Protein AF-A0A183JUR0-F1 (afdb_monomer_lite)

pLDDT: mean 73.5, std 17.0, range [31.34, 96.81]

InterPro domains:
  IPR051944 BEACH domain-containing protein [PTHR46108] (17-84)

Foldseek 3Di:
DVVVVVVVVVVVVVVVVVVVVVVVVVVVVVVCQQCPQVHVNHDPDHDPPWFWDWDPPDDPPDPDTDIDTDPCLCVLAPDDDPVVLVVLVPDPDPVSVVSVCRVVVSVVVVVVVVVVPD

Sequence (118 aa):
YISYHIKLTLFCFQNLSFNQRHLEIEWEKIENELTRERGLWGRVTPDPLAKWELDPTEGPLRMRKRMILNKSFNLRYPYLPSYLTRLLLRSPNSDVSNVYFMINTCCLTVSMNLSAVS

Radius of gyration: 25.28 Å; chains: 1; bounding box: 68×36×70 Å

Secondary structure (DSSP, 8-state):
-HHHHHHHHHHHHHHHHHHHHHHHHHHHHHHHHHHSTTSTTS-SS--TT--EEE-TTS-TT-SSPPEEE-TTHHHHS----HHHHHHHTT---HHHHHHHHHHHHHHHHHHHHHTT--

Structure (mmCIF, N/CA/C/O backbone):
data_AF-A0A183JUR0-F1
#
_entry.id   AF-A0A183JUR0-F1
#
loop_
_atom_site.group_PDB
_atom_site.id
_atom_site.type_symbol
_atom_site.label_atom_id
_atom_site.label_alt_id
_atom_site.label_comp_id
_atom_site.label_asym_id
_atom_site.label_entity_id
_atom_site.label_seq_id
_atom_site.pdbx_PDB_ins_code
_atom_site.Cartn_x
_atom_site.Cartn_y
_atom_site.Cartn_z
_atom_site.occupancy
_atom_site.B_iso_or_equiv
_atom_site.auth_seq_id
_atom_site.auth_comp_id
_atom_site.auth_asym_id
_atom_site.auth_atom_id
_atom_site.pdbx_PDB_model_num
ATOM 1 N N . TYR A 1 1 ? -31.931 7.436 42.011 1.00 70.12 1 TYR A N 1
ATOM 2 C CA . TYR A 1 1 ? -32.033 6.144 41.300 1.00 70.12 1 TYR A CA 1
ATOM 3 C C . TYR A 1 1 ? -32.112 6.329 39.779 1.00 70.12 1 TYR A C 1
ATOM 5 O O . TYR A 1 1 ? -31.180 5.939 39.093 1.00 70.12 1 TYR A O 1
ATOM 13 N N . ILE A 1 2 ? -33.120 7.038 39.247 1.00 80.06 2 ILE A N 1
ATOM 14 C CA . ILE A 1 2 ? -33.297 7.287 37.793 1.00 80.06 2 ILE A CA 1
ATOM 15 C C . ILE A 1 2 ? -32.081 7.978 37.139 1.00 80.06 2 ILE A C 1
ATOM 17 O O . ILE A 1 2 ? -31.600 7.534 36.103 1.00 80.06 2 ILE A O 1
ATOM 21 N N . SER A 1 3 ? -31.512 9.007 37.780 1.00 83.19 3 SER A N 1
ATOM 22 C CA . SER A 1 3 ? -30.311 9.707 37.280 1.00 83.19 3 SER A CA 1
ATOM 23 C C . SER A 1 3 ? -29.079 8.791 37.147 1.00 83.19 3 SER A C 1
ATOM 25 O O . SER A 1 3 ? -28.301 8.929 36.205 1.00 83.19 3 SER A O 1
ATOM 27 N N . TYR A 1 4 ? -28.923 7.811 38.045 1.00 81.94 4 TYR A N 1
ATOM 28 C CA . TYR A 1 4 ? -27.824 6.841 37.982 1.00 81.94 4 TYR A CA 1
ATOM 29 C C . TYR A 1 4 ? -28.014 5.853 36.838 1.00 81.94 4 TYR A C 1
ATOM 31 O O . TYR A 1 4 ? -27.056 5.579 36.125 1.00 81.94 4 TYR A O 1
ATOM 39 N N . HIS A 1 5 ? -29.245 5.383 36.621 1.00 81.81 5 HIS A N 1
ATOM 40 C CA . HIS A 1 5 ? -29.564 4.527 35.480 1.00 81.81 5 HIS A CA 1
ATOM 41 C C . HIS A 1 5 ? -29.292 5.228 34.152 1.00 81.81 5 HIS A C 1
ATOM 43 O O . HIS A 1 5 ? -28.621 4.644 33.311 1.00 81.81 5 HIS A O 1
ATOM 49 N N . ILE A 1 6 ? -29.711 6.491 34.000 1.00 86.19 6 ILE A N 1
ATOM 50 C CA . ILE A 1 6 ? -29.460 7.277 32.781 1.00 86.19 6 ILE A CA 1
ATOM 51 C C . ILE A 1 6 ? -27.951 7.423 32.522 1.00 86.19 6 ILE A C 1
ATOM 53 O O . ILE A 1 6 ? -27.491 7.196 31.400 1.00 86.19 6 ILE A O 1
ATOM 57 N N . LYS A 1 7 ? -27.158 7.743 33.556 1.00 86.81 7 LYS A N 1
ATOM 58 C CA . LYS A 1 7 ? -25.691 7.841 33.448 1.00 86.81 7 LYS A CA 1
ATOM 59 C C . LYS A 1 7 ? -25.033 6.505 33.100 1.00 86.81 7 LYS A C 1
ATOM 61 O O . LYS A 1 7 ? -24.149 6.485 32.251 1.00 86.81 7 LYS A O 1
ATOM 66 N N . LEU A 1 8 ? -25.473 5.406 33.714 1.00 85.00 8 LE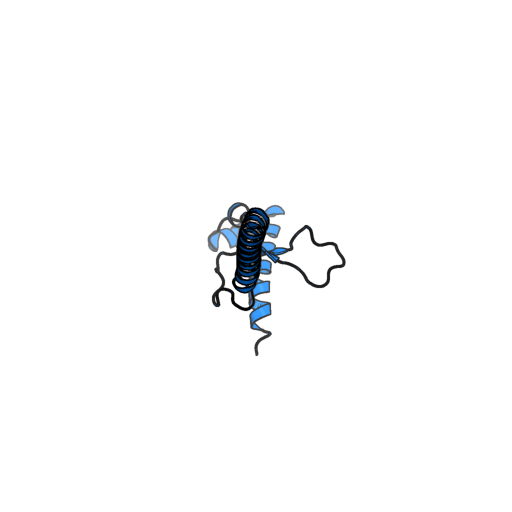U A N 1
ATOM 67 C CA . LEU A 1 8 ? -24.988 4.055 33.414 1.00 85.00 8 LEU A CA 1
ATOM 68 C C . LEU A 1 8 ? -25.286 3.662 31.968 1.00 85.00 8 LEU A C 1
ATOM 70 O O . LEU A 1 8 ? -24.383 3.217 31.269 1.00 85.00 8 LEU A O 1
ATOM 74 N N . THR A 1 9 ? -26.509 3.895 31.484 1.00 84.12 9 THR A N 1
ATOM 75 C CA . THR A 1 9 ? -26.850 3.624 30.083 1.00 84.12 9 THR A CA 1
ATOM 76 C C . THR A 1 9 ? -26.012 4.459 29.124 1.00 84.12 9 THR A C 1
ATOM 78 O O . THR A 1 9 ? -25.446 3.902 28.191 1.00 84.12 9 THR A O 1
ATOM 81 N N . LEU A 1 10 ? -25.856 5.765 29.367 1.00 81.94 10 LEU A N 1
ATOM 82 C CA . LEU A 1 10 ? -25.022 6.628 28.523 1.00 81.94 10 LEU A CA 1
ATOM 83 C C . LEU A 1 10 ? -23.559 6.174 28.510 1.00 81.94 10 LEU A C 1
ATOM 85 O O . LEU A 1 10 ? -22.951 6.124 27.445 1.00 81.94 10 LEU A O 1
ATOM 89 N N . PHE A 1 11 ? -23.013 5.796 29.667 1.00 87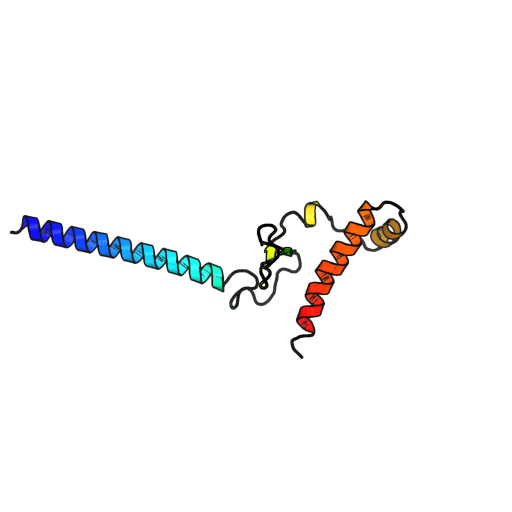.00 11 PHE A N 1
ATOM 90 C CA . PHE A 1 11 ? -21.660 5.258 29.772 1.00 87.00 11 PHE A CA 1
ATOM 91 C C . PHE A 1 11 ? -21.502 3.945 28.997 1.00 87.00 11 PHE A C 1
ATOM 93 O O . PHE A 1 11 ? -20.525 3.788 28.269 1.00 87.00 11 PHE A O 1
ATOM 100 N N . CYS A 1 12 ? -22.466 3.024 29.097 1.00 84.19 12 CYS A N 1
ATOM 101 C CA . CYS A 1 12 ? -22.465 1.778 28.331 1.00 84.19 12 CYS A CA 1
ATOM 102 C C . CYS A 1 12 ? -22.558 2.030 26.820 1.00 84.19 12 CYS A C 1
ATOM 104 O O . CYS A 1 12 ? -21.790 1.439 26.066 1.00 84.19 12 CYS A O 1
ATOM 106 N N . PHE A 1 13 ? -23.435 2.935 26.373 1.00 82.38 13 PHE A N 1
ATOM 107 C CA . PHE A 1 13 ? -23.544 3.310 24.959 1.00 82.38 13 PHE A CA 1
ATOM 108 C C . PHE A 1 13 ? -22.254 3.953 24.434 1.00 82.38 13 PHE A C 1
ATOM 110 O O . PHE A 1 13 ? -21.775 3.590 23.359 1.00 82.38 13 PHE A O 1
ATOM 117 N N . GLN A 1 14 ? -21.648 4.864 25.202 1.00 82.62 14 GLN A N 1
ATOM 118 C CA . GLN A 1 14 ? -20.370 5.478 24.839 1.00 82.62 14 GLN A CA 1
ATOM 119 C C . GLN A 1 14 ? -19.247 4.439 24.769 1.00 82.62 14 GLN A C 1
ATOM 121 O O . GLN A 1 14 ? -18.520 4.406 23.777 1.00 82.62 14 GLN A O 1
ATOM 126 N N . ASN A 1 15 ? -19.143 3.545 25.757 1.00 86.62 15 ASN A N 1
ATOM 127 C CA . ASN A 1 15 ? -18.159 2.462 25.737 1.00 86.62 15 ASN A CA 1
ATOM 128 C C . ASN A 1 15 ? -18.351 1.532 24.540 1.00 86.62 15 ASN A C 1
ATOM 130 O O . ASN A 1 15 ? -17.375 1.187 23.880 1.00 86.62 15 ASN A O 1
ATOM 134 N N . LEU A 1 16 ? -19.589 1.150 24.227 1.00 88.25 16 LEU A N 1
ATOM 135 C CA . LEU A 1 16 ? -19.876 0.304 23.073 1.00 88.25 16 LEU A CA 1
ATOM 136 C C . LEU A 1 16 ? -19.422 0.978 21.773 1.00 88.25 16 LEU A C 1
ATOM 138 O O . LEU A 1 16 ? -18.722 0.362 20.976 1.00 88.25 16 LEU A O 1
ATOM 142 N N . SER A 1 17 ? -19.737 2.266 21.602 1.00 87.44 17 SER A N 1
ATOM 143 C CA . SER A 1 17 ? -19.326 3.029 20.418 1.00 87.44 17 SER A CA 1
ATOM 144 C C . SER A 1 17 ? -17.805 3.184 20.296 1.00 87.44 17 SER A C 1
ATOM 146 O O . SER A 1 17 ? -17.265 3.136 19.193 1.00 87.44 17 SER A O 1
ATOM 148 N N . PHE A 1 18 ? -17.098 3.341 21.420 1.00 92.62 18 PHE A N 1
ATOM 149 C CA . PHE A 1 18 ? -15.638 3.400 21.439 1.00 92.62 18 PHE A CA 1
ATOM 150 C C . PHE A 1 18 ? -15.022 2.057 21.040 1.00 92.62 18 PHE A C 1
ATOM 152 O O . PHE A 1 18 ? -14.155 2.020 20.170 1.00 92.62 18 PHE A O 1
ATOM 159 N N . ASN A 1 19 ? -15.506 0.959 21.627 1.00 90.50 19 ASN A N 1
ATOM 160 C CA . ASN A 1 19 ? -15.028 -0.383 21.301 1.00 90.50 19 ASN A CA 1
ATOM 161 C C . ASN A 1 19 ? -15.280 -0.727 19.832 1.00 90.50 19 ASN A C 1
ATOM 163 O O . ASN A 1 19 ? -14.395 -1.266 19.177 1.00 90.50 19 ASN A O 1
ATOM 167 N N . GLN A 1 20 ? -16.445 -0.362 19.293 1.00 92.44 20 GLN A N 1
ATOM 168 C CA . GLN A 1 20 ? -16.761 -0.601 17.889 1.00 92.44 20 GLN A CA 1
ATOM 169 C C . GLN A 1 20 ? -15.787 0.128 16.953 1.00 92.44 20 GLN A C 1
ATOM 171 O O . GLN A 1 20 ? -15.199 -0.502 16.081 1.00 92.44 20 GLN A O 1
ATOM 176 N N . ARG A 1 21 ? -15.530 1.420 17.190 1.00 92.94 21 ARG A N 1
ATOM 177 C CA . ARG A 1 21 ? -14.546 2.186 16.404 1.00 92.94 21 ARG A CA 1
ATOM 178 C C . ARG A 1 21 ? -13.137 1.621 16.524 1.00 92.94 21 ARG A C 1
ATOM 180 O O . ARG A 1 21 ? -12.398 1.591 15.549 1.00 92.94 21 ARG A O 1
ATOM 187 N N . HIS A 1 22 ? -12.747 1.198 17.724 1.00 94.81 22 HIS A N 1
ATOM 188 C CA . HIS A 1 22 ? -11.436 0.596 17.931 1.00 94.81 22 HIS A CA 1
ATOM 189 C C . HIS A 1 22 ? -11.283 -0.694 17.118 1.00 94.81 22 HIS A C 1
ATOM 191 O O . HIS A 1 22 ? -10.279 -0.862 16.433 1.00 94.81 22 HIS A O 1
ATOM 197 N N . LEU A 1 23 ? -12.300 -1.559 17.136 1.00 96.50 23 LEU A N 1
ATOM 198 C CA . LEU A 1 23 ? -12.322 -2.783 16.337 1.00 96.50 23 LEU A CA 1
ATOM 199 C C . LEU A 1 23 ? -12.281 -2.490 14.836 1.00 96.50 23 LEU A C 1
ATOM 201 O O . LEU A 1 23 ? -11.526 -3.145 14.129 1.00 96.50 23 LEU A O 1
ATOM 205 N N . GLU A 1 24 ? -13.040 -1.501 14.359 1.00 96.06 24 GLU A N 1
ATOM 206 C CA . GLU A 1 24 ? -13.021 -1.075 12.953 1.00 96.06 24 GLU A CA 1
ATOM 207 C C . GLU A 1 24 ? -11.614 -0.645 12.515 1.00 96.06 24 GLU A C 1
ATOM 209 O O . GLU A 1 24 ? -11.131 -1.094 11.479 1.00 96.06 24 GLU A O 1
ATOM 214 N N . ILE A 1 25 ? -10.920 0.148 13.336 1.00 96.69 25 ILE A N 1
ATOM 215 C CA . ILE A 1 25 ? -9.550 0.600 13.055 1.00 96.69 25 ILE A CA 1
ATOM 216 C C . ILE A 1 25 ? -8.565 -0.574 13.027 1.00 96.69 25 ILE A C 1
ATOM 218 O O . ILE A 1 25 ? -7.703 -0.642 12.152 1.00 96.69 25 ILE A O 1
ATOM 222 N N . GLU A 1 26 ? -8.647 -1.491 13.991 1.00 96.81 26 GLU A N 1
ATOM 223 C CA . GLU A 1 26 ? -7.771 -2.667 14.010 1.00 96.81 26 GLU A CA 1
ATOM 224 C C . GLU A 1 26 ? -8.049 -3.592 12.819 1.00 96.81 26 GLU A C 1
ATOM 226 O O . GLU A 1 26 ? -7.112 -4.135 12.229 1.00 96.81 26 GLU A O 1
ATOM 231 N N . TRP A 1 27 ? -9.312 -3.706 12.399 1.00 95.56 27 TRP A N 1
ATOM 232 C CA . TRP A 1 27 ? -9.665 -4.439 11.190 1.00 95.56 27 TRP A CA 1
ATOM 233 C C . TRP A 1 27 ? -9.137 -3.810 9.920 1.00 95.56 27 TRP A C 1
ATOM 235 O O . TRP A 1 27 ? -8.498 -4.507 9.136 1.00 95.56 27 TRP A O 1
ATOM 245 N N . GLU A 1 28 ? -9.299 -2.504 9.759 1.00 95.31 28 GLU A N 1
ATOM 246 C CA . GLU A 1 28 ? -8.750 -1.781 8.618 1.00 95.31 28 GLU A CA 1
ATOM 247 C C . GLU A 1 28 ? -7.221 -1.938 8.541 1.00 95.31 28 GLU A C 1
ATOM 249 O O . GLU A 1 28 ? -6.659 -2.136 7.463 1.00 95.31 28 GLU A O 1
ATOM 254 N N . LYS A 1 29 ? -6.516 -1.907 9.679 1.00 93.94 29 LYS A N 1
AT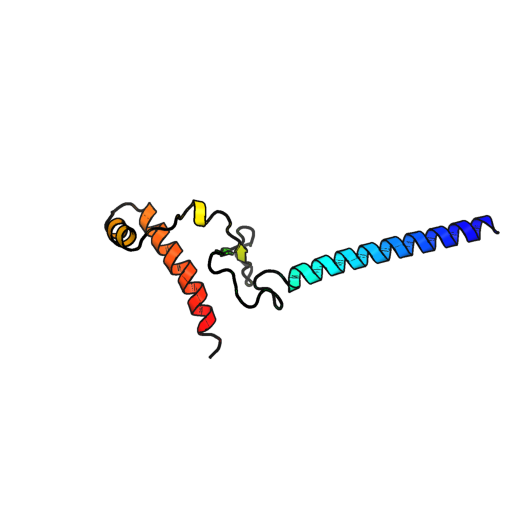OM 255 C CA . LYS A 1 29 ? -5.061 -2.136 9.713 1.00 93.94 29 LYS A CA 1
ATOM 256 C C . LYS A 1 29 ? -4.685 -3.530 9.221 1.00 93.94 29 LYS A C 1
ATOM 258 O O . LYS A 1 29 ? -3.778 -3.653 8.398 1.00 93.94 29 LYS A O 1
ATOM 263 N N . ILE A 1 30 ? -5.359 -4.563 9.723 1.00 91.19 30 ILE A N 1
ATOM 264 C CA . ILE A 1 30 ? -5.074 -5.955 9.360 1.00 91.19 30 ILE A CA 1
ATOM 265 C C . ILE A 1 30 ? -5.428 -6.204 7.891 1.00 91.19 30 ILE A C 1
ATOM 267 O O . ILE A 1 30 ? -4.639 -6.802 7.161 1.00 91.19 30 ILE A O 1
ATOM 271 N N . GLU A 1 31 ? -6.569 -5.696 7.430 1.00 91.44 31 GLU A N 1
ATOM 272 C CA . GLU A 1 31 ? -6.982 -5.772 6.031 1.00 91.44 31 GLU A CA 1
ATOM 273 C C . GLU A 1 31 ? -5.949 -5.113 5.110 1.00 91.44 31 GLU A C 1
ATOM 275 O O . GLU A 1 31 ? -5.508 -5.726 4.133 1.00 91.44 31 GLU A O 1
ATOM 280 N N . ASN A 1 32 ? -5.489 -3.908 5.454 1.00 87.62 32 ASN A N 1
ATOM 281 C CA . ASN A 1 32 ? -4.449 -3.203 4.709 1.00 87.62 32 ASN A CA 1
ATOM 282 C C . ASN A 1 32 ? -3.112 -3.954 4.708 1.00 87.62 32 ASN A C 1
ATOM 284 O O . ASN A 1 32 ? -2.397 -3.934 3.708 1.00 87.62 32 ASN A O 1
ATOM 288 N N . GLU A 1 33 ? -2.745 -4.627 5.801 1.00 85.81 33 GLU A N 1
ATOM 289 C CA . GLU A 1 33 ? -1.515 -5.422 5.862 1.00 85.81 33 GLU A CA 1
ATOM 290 C C . GLU A 1 33 ? -1.600 -6.677 4.980 1.00 85.81 33 GLU A C 1
ATOM 292 O O . GLU A 1 33 ? -0.640 -7.007 4.273 1.00 85.81 33 GLU A O 1
ATOM 297 N N . LEU A 1 34 ? -2.757 -7.345 4.980 1.00 85.31 34 LEU A N 1
ATOM 298 C CA . LEU A 1 34 ? -3.009 -8.561 4.206 1.00 85.31 34 LEU A CA 1
ATOM 299 C C . LEU A 1 34 ? -3.117 -8.289 2.702 1.00 85.31 34 LEU A C 1
ATOM 301 O O . LEU A 1 34 ? -2.579 -9.064 1.904 1.00 85.31 34 LEU A O 1
ATOM 305 N N . THR A 1 35 ? -3.772 -7.189 2.327 1.00 84.06 35 THR A N 1
ATOM 306 C CA . THR A 1 35 ? -3.995 -6.772 0.931 1.00 84.06 35 THR A CA 1
ATOM 307 C C . THR A 1 35 ? -2.880 -5.890 0.373 1.00 84.06 35 THR A C 1
ATOM 309 O O . THR A 1 35 ? -2.888 -5.552 -0.816 1.00 84.06 35 THR A O 1
ATOM 312 N N . ARG A 1 36 ? -1.876 -5.549 1.195 1.00 82.31 36 ARG A N 1
ATOM 313 C CA . ARG A 1 36 ? -0.691 -4.805 0.760 1.00 82.31 36 ARG A CA 1
ATOM 314 C C . ARG A 1 36 ? -0.058 -5.469 -0.459 1.00 82.31 36 ARG A C 1
ATOM 316 O O . ARG A 1 36 ? -0.046 -6.690 -0.593 1.00 82.31 36 ARG A O 1
ATOM 323 N N . GLU A 1 37 ? 0.558 -4.675 -1.329 1.00 75.25 37 GLU A N 1
ATOM 324 C CA . GLU A 1 37 ? 1.350 -5.207 -2.438 1.00 75.25 37 GLU A CA 1
ATOM 325 C C . GLU A 1 37 ? 2.404 -6.214 -1.940 1.00 75.25 37 GLU A C 1
ATOM 327 O O . GLU A 1 37 ? 3.193 -5.920 -1.035 1.00 75.25 37 GLU A O 1
ATOM 332 N N . ARG A 1 38 ? 2.396 -7.415 -2.543 1.00 74.06 38 ARG A N 1
ATOM 333 C CA . ARG A 1 38 ? 3.184 -8.601 -2.142 1.00 74.06 38 ARG A CA 1
ATOM 334 C C . ARG A 1 38 ? 2.837 -9.189 -0.761 1.00 74.06 38 ARG A C 1
ATOM 336 O O . ARG A 1 38 ? 3.599 -10.008 -0.247 1.00 74.06 38 ARG A O 1
ATOM 343 N N . GLY A 1 39 ? 1.730 -8.769 -0.153 1.00 75.12 39 GLY A N 1
ATOM 344 C CA . GLY A 1 39 ? 1.091 -9.445 0.975 1.00 75.12 39 GLY A CA 1
ATOM 345 C C . GLY A 1 39 ? 0.477 -10.780 0.549 1.00 75.12 39 GLY A C 1
ATOM 346 O O . GLY A 1 39 ? 0.355 -11.059 -0.644 1.00 75.12 39 GLY A O 1
ATOM 347 N N . LEU A 1 40 ? 0.092 -11.608 1.525 1.00 76.00 40 LEU A N 1
ATOM 348 C CA . LEU A 1 40 ? -0.486 -12.937 1.272 1.00 76.00 40 LEU A CA 1
ATOM 349 C C . LEU A 1 40 ? -1.716 -12.872 0.360 1.00 76.00 40 LEU A C 1
ATOM 351 O O . LEU A 1 40 ? -1.903 -13.754 -0.474 1.00 76.00 40 LEU A O 1
ATOM 355 N N . TRP A 1 41 ? -2.524 -11.820 0.513 1.00 83.56 41 TRP A N 1
ATOM 356 C CA . TRP A 1 41 ? -3.743 -11.579 -0.260 1.00 83.56 41 TRP A CA 1
ATOM 357 C C . TRP A 1 41 ? -3.653 -10.292 -1.088 1.00 83.56 41 TRP A C 1
ATOM 359 O O . TRP A 1 41 ? -4.669 -9.715 -1.470 1.00 83.56 41 TRP A O 1
ATOM 369 N N . GLY A 1 42 ? -2.431 -9.825 -1.361 1.00 79.00 42 GLY A N 1
ATOM 370 C CA . GLY A 1 42 ? -2.203 -8.693 -2.248 1.00 79.00 42 GLY A CA 1
ATOM 371 C C . GLY A 1 42 ? -2.550 -9.017 -3.703 1.00 79.00 42 GLY A C 1
ATOM 372 O O . GLY A 1 42 ? -2.885 -10.147 -4.061 1.00 79.00 42 GLY A O 1
ATOM 373 N N . ARG A 1 43 ? -2.430 -8.014 -4.580 1.00 76.06 43 ARG A N 1
ATOM 374 C CA . ARG A 1 43 ? -2.608 -8.205 -6.029 1.00 76.06 43 ARG A CA 1
ATOM 375 C C . ARG A 1 43 ? -1.771 -9.385 -6.539 1.00 76.06 43 ARG A C 1
ATOM 377 O O . ARG A 1 43 ? -0.552 -9.389 -6.386 1.00 76.06 43 ARG A O 1
ATOM 384 N N . VAL A 1 44 ? -2.441 -10.328 -7.211 1.00 76.38 44 VAL A N 1
ATOM 385 C CA . VAL A 1 44 ? -1.819 -11.524 -7.811 1.00 76.38 44 VAL A CA 1
ATOM 386 C C . VAL A 1 44 ? -0.753 -11.132 -8.835 1.00 76.38 44 VAL A C 1
ATOM 388 O O . VAL A 1 44 ? 0.322 -11.723 -8.882 1.00 76.38 44 VAL A O 1
ATOM 391 N N . THR A 1 45 ? -1.030 -10.100 -9.633 1.00 78.69 45 THR A N 1
ATOM 392 C CA . THR A 1 45 ? -0.069 -9.533 -10.580 1.00 78.69 45 THR A CA 1
ATOM 393 C C . THR A 1 45 ? 0.586 -8.291 -9.971 1.00 78.69 45 THR A C 1
ATOM 395 O O . THR A 1 45 ? -0.116 -7.286 -9.781 1.00 78.69 45 THR A O 1
ATOM 398 N N . PRO A 1 46 ? 1.897 -8.318 -9.678 1.00 74.25 46 PRO A N 1
ATOM 399 C CA . PRO A 1 46 ? 2.607 -7.125 -9.237 1.00 74.25 46 PRO A CA 1
ATOM 400 C C . PRO A 1 46 ? 2.661 -6.088 -10.365 1.00 74.25 46 PRO A C 1
ATOM 402 O O . PRO A 1 46 ? 2.667 -6.446 -11.544 1.00 74.25 46 PRO A O 1
ATOM 405 N N . ASP A 1 47 ? 2.726 -4.806 -10.006 1.00 80.75 47 ASP A N 1
ATOM 406 C CA . ASP A 1 47 ? 2.986 -3.745 -10.979 1.00 80.75 47 ASP A CA 1
ATOM 407 C C . ASP A 1 47 ? 4.402 -3.930 -11.572 1.00 80.75 47 ASP A C 1
ATOM 409 O O . ASP A 1 47 ? 5.382 -3.926 -10.820 1.00 80.75 47 ASP A O 1
ATOM 413 N N . PRO A 1 48 ? 4.550 -4.103 -12.901 1.00 76.69 48 PRO A N 1
ATOM 414 C CA . PRO A 1 48 ? 5.857 -4.282 -13.537 1.00 76.69 48 PRO A CA 1
ATOM 415 C C . PRO A 1 48 ? 6.780 -3.061 -13.394 1.00 76.69 48 PRO A C 1
ATOM 417 O O . PRO A 1 48 ? 8.007 -3.192 -13.491 1.00 76.69 48 PRO A O 1
ATOM 420 N N . LEU A 1 49 ? 6.210 -1.874 -13.170 1.00 78.69 49 LEU A N 1
ATOM 421 C CA . LEU A 1 49 ? 6.956 -0.631 -12.982 1.00 78.69 49 LEU A CA 1
ATOM 422 C C . LEU A 1 49 ? 7.349 -0.394 -11.522 1.00 78.69 49 LEU A C 1
ATOM 424 O O . LEU A 1 49 ? 8.226 0.434 -11.264 1.00 78.69 49 LEU A O 1
ATOM 428 N N . ALA A 1 50 ? 6.762 -1.131 -10.575 1.00 81.62 50 ALA A N 1
ATOM 429 C CA . ALA A 1 50 ? 7.101 -1.012 -9.168 1.00 81.62 50 ALA A CA 1
ATOM 430 C C . ALA A 1 50 ? 8.525 -1.521 -8.915 1.00 81.62 50 ALA A C 1
ATOM 432 O O . ALA A 1 50 ? 8.875 -2.672 -9.195 1.00 81.62 50 ALA A O 1
ATOM 433 N N . LYS A 1 51 ? 9.359 -0.648 -8.351 1.00 85.75 51 LYS A N 1
ATOM 434 C CA . LYS A 1 51 ? 10.728 -0.970 -7.946 1.00 85.75 51 LYS A CA 1
ATOM 435 C C . LYS A 1 51 ? 10.807 -0.967 -6.437 1.00 85.75 51 LYS A C 1
ATOM 437 O O . LYS A 1 51 ? 10.282 -0.075 -5.782 1.00 85.75 51 LYS A O 1
ATOM 442 N N . TRP A 1 52 ? 11.438 -1.994 -5.894 1.00 82.06 52 TRP A N 1
ATOM 443 C CA . TRP A 1 52 ? 11.492 -2.237 -4.462 1.00 82.06 52 TRP A CA 1
ATOM 444 C C . TRP A 1 52 ? 12.934 -2.135 -3.989 1.00 82.06 52 TRP A C 1
ATOM 446 O O . TRP A 1 52 ? 13.842 -2.630 -4.655 1.00 82.06 52 TRP A O 1
ATOM 456 N N . GLU A 1 53 ? 13.133 -1.541 -2.823 1.00 84.69 53 GLU A N 1
ATOM 457 C CA . GLU A 1 53 ? 14.429 -1.455 -2.156 1.00 84.69 53 GLU A CA 1
ATOM 458 C C . GLU A 1 53 ? 14.330 -1.951 -0.715 1.00 84.69 53 GLU A C 1
ATOM 460 O O . GLU A 1 53 ? 13.233 -2.095 -0.176 1.00 84.69 53 GLU A O 1
ATOM 465 N N . LEU A 1 54 ? 15.472 -2.259 -0.103 1.00 83.94 54 LEU A N 1
ATOM 466 C CA . LEU A 1 54 ? 15.515 -2.633 1.308 1.00 83.94 54 LEU A CA 1
ATOM 467 C C . LEU A 1 54 ? 15.193 -1.418 2.171 1.00 83.94 54 LEU A C 1
ATOM 469 O O . LEU A 1 54 ? 15.689 -0.326 1.905 1.00 83.94 54 LEU A O 1
ATOM 473 N N . ASP A 1 55 ? 14.383 -1.628 3.206 1.00 82.06 55 ASP A N 1
ATOM 474 C CA . ASP A 1 55 ? 14.107 -0.598 4.201 1.00 82.06 55 ASP A CA 1
ATOM 475 C C . ASP A 1 55 ? 15.429 -0.213 4.899 1.00 82.06 55 ASP A C 1
ATOM 477 O O . ASP A 1 55 ? 16.014 -1.047 5.597 1.00 82.06 55 ASP A O 1
ATOM 481 N N . PRO A 1 56 ? 15.934 1.023 4.718 1.00 78.25 56 PRO A N 1
ATOM 482 C CA . PRO A 1 56 ? 17.231 1.432 5.257 1.00 78.25 56 PRO A CA 1
ATOM 483 C C . PRO A 1 56 ? 17.229 1.520 6.787 1.00 78.25 56 PRO A C 1
ATOM 485 O O . PRO A 1 56 ? 18.287 1.663 7.394 1.00 78.25 56 PRO A O 1
ATOM 488 N N . THR A 1 57 ? 16.051 1.457 7.414 1.00 82.50 57 THR A N 1
ATOM 489 C CA . THR A 1 57 ? 15.904 1.469 8.872 1.00 82.50 57 THR A CA 1
ATOM 490 C C . THR A 1 57 ? 16.108 0.090 9.503 1.00 82.50 57 THR A C 1
ATOM 492 O O . THR A 1 57 ? 16.160 -0.024 10.729 1.00 82.50 57 THR A O 1
ATOM 495 N N . GLU A 1 58 ? 16.260 -0.968 8.700 1.00 74.31 58 GLU A N 1
ATOM 496 C CA . GLU A 1 58 ? 16.568 -2.294 9.224 1.00 74.31 58 GLU A CA 1
ATOM 497 C C . GLU A 1 58 ? 18.016 -2.392 9.707 1.00 74.31 58 GLU A C 1
ATOM 499 O O . GLU A 1 58 ? 18.973 -2.181 8.964 1.00 74.31 58 GLU A O 1
ATOM 504 N N . GLY A 1 59 ? 18.178 -2.758 10.980 1.00 75.44 59 GLY A N 1
ATOM 505 C CA . GLY A 1 59 ? 19.490 -3.015 11.559 1.00 75.44 59 GLY A CA 1
ATOM 506 C C . GLY A 1 59 ? 20.194 -4.231 10.927 1.00 75.44 59 GLY A C 1
ATOM 507 O O . GLY A 1 59 ? 19.538 -5.151 10.431 1.00 75.44 59 GLY A O 1
ATOM 508 N N . PRO A 1 60 ? 21.533 -4.300 11.021 1.00 75.62 60 PRO A N 1
ATOM 509 C CA . PRO A 1 60 ? 22.375 -5.266 10.301 1.00 75.62 60 PRO A CA 1
ATOM 510 C C . PRO A 1 60 ? 22.148 -6.748 10.655 1.00 75.62 60 PRO A C 1
ATOM 512 O O . PRO A 1 60 ? 22.666 -7.622 9.967 1.00 75.62 60 PRO A O 1
ATOM 515 N N . LEU A 1 61 ? 21.390 -7.050 11.713 1.00 76.81 61 LEU A N 1
ATOM 516 C CA . LEU A 1 61 ? 21.188 -8.409 12.234 1.00 76.81 61 LEU A CA 1
ATOM 517 C C . LEU A 1 61 ? 19.769 -8.956 12.016 1.00 76.81 61 LEU A C 1
ATOM 519 O O . LEU A 1 61 ? 19.457 -10.065 12.452 1.00 76.81 61 LEU A O 1
ATOM 523 N N . ARG A 1 62 ? 18.879 -8.207 11.356 1.00 78.56 62 ARG A N 1
ATOM 524 C CA . ARG A 1 62 ? 17.516 -8.682 11.105 1.00 78.56 62 ARG A CA 1
ATOM 525 C C . ARG A 1 62 ? 17.516 -9.662 9.932 1.00 78.56 62 ARG A C 1
ATOM 527 O O . ARG A 1 62 ? 17.729 -9.281 8.788 1.00 78.56 62 ARG A O 1
ATOM 534 N N . MET A 1 63 ? 17.245 -10.937 10.210 1.00 73.06 63 MET A N 1
ATOM 535 C CA . MET A 1 63 ? 17.239 -11.971 9.165 1.00 73.06 63 MET A CA 1
ATOM 536 C C . MET A 1 63 ? 16.121 -11.772 8.132 1.00 73.06 63 MET A C 1
ATOM 538 O O . MET A 1 63 ? 16.309 -12.039 6.946 1.00 73.06 63 MET A O 1
ATOM 542 N N . ARG A 1 64 ? 14.943 -11.305 8.567 1.00 79.12 64 ARG A N 1
ATOM 543 C CA . ARG A 1 64 ? 13.833 -11.000 7.659 1.00 79.12 64 ARG A CA 1
ATOM 544 C C . ARG A 1 64 ? 14.027 -9.601 7.084 1.00 79.12 64 ARG A C 1
ATOM 546 O O . ARG A 1 64 ? 13.811 -8.627 7.796 1.00 79.12 64 ARG A O 1
ATOM 553 N N . LYS A 1 65 ? 14.377 -9.540 5.800 1.00 79.12 65 LYS A N 1
ATOM 554 C CA . LYS A 1 65 ? 14.544 -8.297 5.042 1.00 79.12 65 LYS A CA 1
ATOM 555 C C . LYS A 1 65 ? 13.194 -7.718 4.618 1.00 79.12 65 LYS A C 1
ATOM 557 O O . LYS A 1 65 ? 12.445 -8.371 3.886 1.00 79.12 65 LYS A O 1
ATOM 562 N N . ARG A 1 66 ? 12.867 -6.506 5.061 1.00 80.00 66 ARG A N 1
ATOM 563 C CA . ARG A 1 66 ? 11.688 -5.755 4.613 1.00 80.00 66 ARG A CA 1
ATOM 564 C C . ARG A 1 66 ? 12.031 -4.973 3.355 1.00 80.00 66 ARG A C 1
ATOM 566 O O . ARG A 1 66 ? 13.017 -4.247 3.299 1.00 80.00 66 ARG A O 1
ATOM 573 N N . MET A 1 67 ? 11.160 -5.099 2.360 1.00 82.25 67 MET A N 1
ATOM 574 C CA . MET A 1 67 ? 11.221 -4.315 1.132 1.00 82.25 67 MET A CA 1
ATOM 575 C C . MET A 1 67 ? 10.194 -3.182 1.190 1.00 82.25 67 MET A C 1
ATOM 577 O O . MET A 1 67 ? 9.043 -3.410 1.576 1.00 82.25 67 MET A O 1
ATOM 581 N N . ILE A 1 68 ? 10.597 -1.990 0.764 1.00 83.88 68 ILE A N 1
ATOM 582 C CA . ILE A 1 68 ? 9.749 -0.808 0.598 1.00 83.88 68 ILE A CA 1
ATOM 583 C C . ILE A 1 68 ? 9.709 -0.387 -0.872 1.00 83.88 68 ILE A C 1
ATOM 585 O O . ILE A 1 68 ? 10.630 -0.667 -1.641 1.00 83.88 68 ILE A O 1
ATOM 589 N N . LEU A 1 69 ? 8.610 0.248 -1.277 1.00 85.44 69 LEU A N 1
ATOM 590 C CA . LEU A 1 69 ? 8.451 0.748 -2.638 1.00 85.44 69 LEU A CA 1
ATOM 591 C C . LEU A 1 69 ? 9.359 1.967 -2.844 1.00 85.44 69 LEU A C 1
ATOM 593 O O . LEU A 1 69 ? 9.183 2.996 -2.188 1.00 85.44 69 LEU A O 1
ATOM 597 N N . ASN A 1 70 ? 10.278 1.873 -3.800 1.00 87.88 70 ASN A N 1
ATOM 598 C CA . ASN A 1 70 ? 11.129 2.976 -4.210 1.00 87.88 70 ASN A CA 1
ATOM 599 C C . ASN A 1 70 ? 10.399 3.836 -5.256 1.00 87.88 70 ASN A C 1
ATOM 601 O O . ASN A 1 70 ? 10.383 3.536 -6.451 1.00 87.88 70 ASN A O 1
ATOM 605 N N . LYS A 1 71 ? 9.816 4.946 -4.795 1.00 86.69 71 LYS A N 1
ATOM 606 C CA . LYS A 1 71 ? 9.109 5.911 -5.655 1.00 86.69 71 LYS A CA 1
ATOM 607 C C . LYS A 1 71 ? 10.050 6.781 -6.496 1.00 86.69 71 LYS A C 1
ATOM 609 O O . LYS A 1 71 ? 9.630 7.318 -7.517 1.00 86.69 71 LYS A O 1
ATOM 614 N N . SER A 1 72 ? 11.305 6.943 -6.078 1.00 84.56 72 SER A N 1
ATOM 615 C CA . SER A 1 72 ? 12.288 7.804 -6.746 1.00 84.56 72 SER A CA 1
ATOM 616 C C . SER A 1 72 ? 13.129 7.067 -7.790 1.00 84.56 72 SER A C 1
ATOM 618 O O . SER A 1 72 ? 13.894 7.706 -8.512 1.00 84.56 72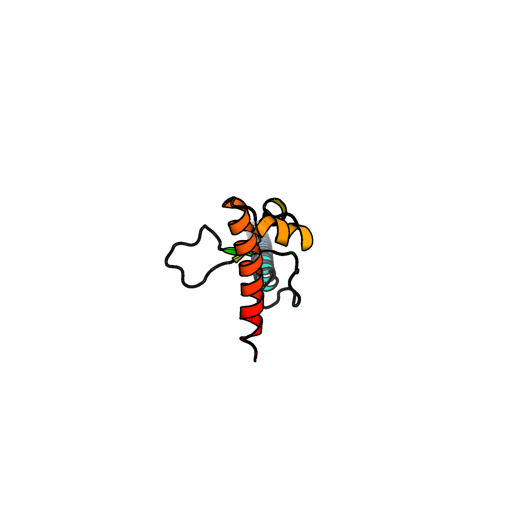 SER A O 1
ATOM 620 N N . PHE A 1 73 ? 12.961 5.748 -7.935 1.00 84.25 73 PHE A N 1
ATOM 621 C CA . PHE A 1 73 ? 13.739 4.933 -8.864 1.00 84.25 73 PHE A CA 1
ATOM 622 C C . PHE A 1 73 ? 13.669 5.474 -10.292 1.00 84.25 73 PHE A C 1
ATOM 624 O O . PHE A 1 73 ? 14.704 5.707 -10.906 1.00 84.25 73 PHE A O 1
ATOM 631 N N . ASN A 1 74 ? 12.461 5.739 -10.796 1.00 81.56 74 ASN A N 1
ATOM 632 C CA . ASN A 1 74 ? 12.266 6.214 -12.169 1.00 81.56 74 ASN A CA 1
ATOM 633 C C . ASN A 1 74 ? 12.782 7.648 -12.384 1.00 81.56 74 ASN A C 1
ATOM 635 O O . ASN A 1 74 ? 13.096 8.017 -13.511 1.00 81.56 74 ASN A O 1
ATOM 639 N N . LEU A 1 75 ? 12.897 8.448 -11.315 1.00 83.94 75 LEU A N 1
ATOM 640 C CA . LEU A 1 75 ? 13.507 9.782 -11.372 1.00 83.94 75 LEU A CA 1
ATOM 641 C C . LEU A 1 75 ? 15.034 9.690 -11.447 1.00 83.94 75 LEU A C 1
ATOM 643 O O . LEU A 1 75 ? 15.666 10.451 -12.173 1.00 83.94 75 LEU A O 1
ATOM 647 N N . ARG A 1 76 ? 15.629 8.751 -10.702 1.00 80.38 76 ARG A N 1
ATOM 648 C CA . ARG A 1 76 ? 17.081 8.534 -10.674 1.00 80.38 76 ARG A CA 1
ATOM 649 C C . ARG A 1 76 ? 17.583 7.771 -11.900 1.00 80.38 76 ARG A C 1
ATOM 651 O O . ARG A 1 76 ? 18.702 7.999 -12.350 1.00 80.38 76 ARG A O 1
ATOM 658 N N . TYR A 1 77 ? 16.758 6.873 -12.425 1.00 76.75 77 TYR A N 1
ATOM 659 C CA . TYR A 1 77 ? 17.075 5.977 -13.529 1.00 76.75 77 TYR A CA 1
ATOM 660 C C . TYR A 1 77 ? 15.966 6.049 -14.582 1.00 76.75 77 TYR A C 1
ATOM 662 O O . TYR A 1 77 ? 15.086 5.184 -14.616 1.00 76.75 77 TYR A O 1
ATOM 670 N N . PRO A 1 78 ? 15.976 7.088 -15.435 1.00 80.50 78 PRO A N 1
ATOM 671 C CA . PRO A 1 78 ? 14.998 7.205 -16.502 1.00 80.50 78 PRO A CA 1
ATOM 672 C C . PRO A 1 78 ? 15.135 6.047 -17.492 1.00 80.50 78 PRO A C 1
ATOM 674 O O . PRO A 1 78 ? 16.221 5.498 -17.704 1.00 80.50 78 PRO A O 1
ATOM 677 N N . TYR A 1 79 ? 14.020 5.689 -18.128 1.00 75.12 79 TYR A N 1
ATOM 678 C CA . TYR A 1 79 ? 14.023 4.678 -19.176 1.00 75.12 79 TYR A CA 1
ATOM 679 C C . TYR A 1 79 ? 14.946 5.107 -20.323 1.00 75.12 79 TYR A C 1
ATOM 681 O O . TYR A 1 79 ? 14.769 6.170 -20.921 1.00 75.12 79 TYR A O 1
ATOM 689 N N . LEU A 1 80 ? 15.917 4.255 -20.642 1.00 76.19 80 LEU A N 1
ATOM 690 C CA . LEU A 1 80 ? 16.839 4.447 -21.752 1.00 76.19 80 LEU A CA 1
ATOM 691 C C . LEU A 1 80 ? 16.554 3.403 -22.835 1.00 76.19 80 LEU A C 1
ATOM 693 O O . LEU A 1 80 ? 16.584 2.203 -22.550 1.00 76.19 80 LEU A O 1
ATOM 697 N N . PRO A 1 81 ? 16.325 3.831 -24.086 1.00 79.69 81 PRO A N 1
ATOM 698 C CA . PRO A 1 81 ? 16.264 2.925 -25.220 1.00 79.69 81 PRO A CA 1
ATOM 699 C C . PRO A 1 81 ? 17.520 2.049 -25.332 1.00 79.69 81 PRO A C 1
ATOM 701 O O . PRO A 1 81 ? 18.647 2.520 -25.159 1.00 79.69 81 PRO A O 1
ATOM 704 N N . SER A 1 82 ? 17.337 0.781 -25.706 1.00 71.88 82 SER A N 1
ATOM 705 C CA . SER A 1 82 ? 18.395 -0.244 -25.7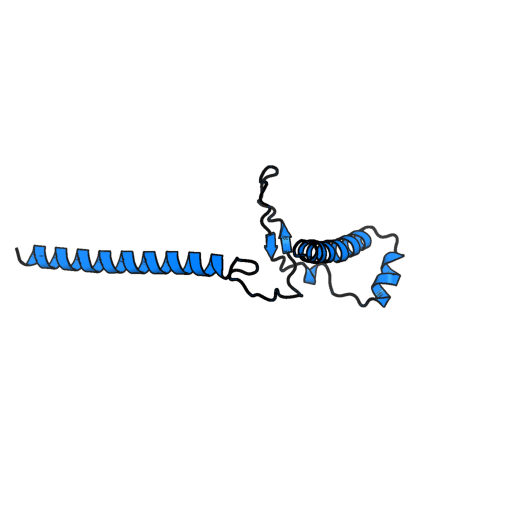34 1.00 71.88 82 SER A CA 1
ATOM 706 C C . SER A 1 82 ? 19.608 0.105 -26.610 1.00 71.88 82 SER A C 1
ATOM 708 O O . SER A 1 82 ? 20.722 -0.369 -26.363 1.00 71.88 82 SER A O 1
ATOM 710 N N . TYR A 1 83 ? 19.426 0.946 -27.633 1.00 73.69 83 TYR A N 1
ATOM 711 C CA . TYR A 1 83 ? 20.526 1.432 -28.465 1.00 73.69 83 TYR A CA 1
ATOM 712 C C . TYR A 1 83 ? 21.427 2.422 -27.709 1.00 73.69 83 TYR A C 1
ATOM 714 O O . TYR A 1 83 ? 22.646 2.340 -27.846 1.00 73.69 83 TYR A O 1
ATOM 722 N N . LEU A 1 84 ? 20.862 3.286 -26.855 1.00 68.44 84 LEU A N 1
ATOM 723 C CA . LEU A 1 84 ? 21.633 4.200 -26.006 1.00 68.44 84 LEU A CA 1
ATOM 724 C C . LEU A 1 84 ? 22.353 3.444 -24.892 1.00 68.44 84 LEU A C 1
ATOM 726 O O . LEU A 1 84 ? 23.496 3.766 -24.583 1.00 68.44 84 LEU A O 1
ATOM 730 N N . THR A 1 85 ? 21.744 2.391 -24.341 1.00 68.75 85 THR A N 1
ATOM 731 C CA . THR A 1 85 ? 22.377 1.557 -23.308 1.00 68.75 85 THR A CA 1
ATOM 732 C C . THR A 1 85 ? 23.709 0.972 -23.780 1.00 68.75 85 THR A C 1
ATOM 734 O O . THR A 1 85 ? 24.702 1.042 -23.059 1.00 68.75 85 THR A O 1
ATOM 737 N N . ARG A 1 86 ? 23.773 0.453 -25.015 1.00 65.94 86 ARG A N 1
ATOM 738 C CA . ARG A 1 86 ? 25.022 -0.080 -25.592 1.00 65.94 86 ARG A CA 1
ATOM 739 C C . ARG A 1 86 ? 26.094 0.988 -25.796 1.00 65.94 86 ARG A C 1
ATOM 741 O O . ARG A 1 86 ? 27.273 0.697 -25.621 1.00 65.94 86 ARG A O 1
ATOM 748 N N . LEU A 1 87 ? 25.693 2.210 -26.139 1.00 66.69 87 LEU A N 1
ATOM 749 C CA . LEU A 1 87 ? 26.617 3.334 -26.300 1.00 66.69 87 LEU A CA 1
ATOM 750 C C . LEU A 1 87 ? 27.166 3.809 -24.947 1.00 66.69 87 LEU A C 1
ATOM 752 O O . LEU A 1 87 ? 28.353 4.108 -24.837 1.00 66.69 87 LEU A O 1
ATOM 756 N N . LEU A 1 88 ? 26.328 3.812 -23.909 1.00 64.44 88 LEU A N 1
ATOM 757 C CA . LEU A 1 88 ? 26.696 4.219 -22.555 1.00 64.44 88 LEU A CA 1
ATOM 758 C C . LEU A 1 88 ? 27.587 3.194 -21.834 1.00 64.44 88 LEU A C 1
ATOM 760 O O . LEU A 1 88 ? 28.484 3.601 -21.105 1.00 64.44 88 LEU A O 1
ATOM 764 N N . LEU A 1 89 ? 27.429 1.889 -22.093 1.00 60.78 89 LEU A N 1
ATOM 765 C CA . LEU A 1 89 ? 28.310 0.838 -21.549 1.00 60.78 89 LEU A CA 1
ATOM 766 C C . LEU A 1 89 ? 29.779 0.972 -21.980 1.00 60.78 89 LEU A C 1
ATOM 768 O O . LEU A 1 89 ? 30.665 0.422 -21.332 1.00 60.78 89 LEU A O 1
ATOM 772 N N . ARG A 1 90 ? 30.049 1.702 -23.067 1.00 57.69 90 ARG A N 1
ATOM 773 C CA . ARG A 1 90 ? 31.409 1.982 -23.544 1.00 57.69 90 ARG A CA 1
ATOM 774 C C . ARG A 1 90 ? 32.009 3.247 -22.915 1.00 57.69 90 ARG A C 1
ATOM 776 O O . ARG A 1 90 ? 33.176 3.549 -23.152 1.00 57.69 90 ARG A O 1
ATOM 783 N N . SER A 1 91 ? 31.223 4.001 -22.145 1.00 58.31 91 SER A N 1
ATOM 784 C CA . SER A 1 91 ? 31.680 5.220 -21.481 1.00 58.31 91 SER A CA 1
ATOM 785 C C . SER A 1 91 ? 32.455 4.870 -20.201 1.00 58.31 91 SER A C 1
ATOM 787 O O . SER A 1 91 ? 31.945 4.103 -19.387 1.00 58.31 91 SER A O 1
ATOM 789 N N . PRO A 1 92 ? 33.656 5.435 -19.975 1.00 57.47 92 PRO A N 1
ATOM 790 C CA . PRO A 1 92 ? 34.482 5.138 -18.799 1.00 57.47 92 PRO A CA 1
ATOM 791 C C . PRO A 1 92 ? 33.967 5.784 -17.496 1.00 57.47 92 PRO A C 1
ATOM 793 O O . PRO A 1 92 ? 34.635 5.706 -16.468 1.00 57.47 92 PRO A O 1
ATOM 796 N N . ASN A 1 93 ? 32.798 6.431 -17.515 1.00 58.94 93 ASN A N 1
ATOM 797 C CA . ASN A 1 93 ? 32.245 7.132 -16.359 1.00 58.94 93 ASN A CA 1
ATOM 798 C C . ASN A 1 93 ? 31.582 6.148 -15.373 1.00 58.94 93 ASN A C 1
ATOM 800 O O . ASN A 1 93 ? 30.613 5.462 -15.709 1.00 58.94 93 ASN A O 1
ATOM 804 N N . SER A 1 94 ? 32.076 6.124 -14.131 1.00 53.47 94 SER A N 1
ATOM 805 C CA . SER A 1 94 ? 31.661 5.238 -13.026 1.00 53.47 94 SER A CA 1
ATOM 806 C C . SER A 1 94 ? 30.192 5.352 -12.602 1.00 53.47 94 SER A C 1
ATOM 808 O O . SER A 1 94 ? 29.669 4.468 -11.928 1.00 53.47 94 SER A O 1
ATOM 810 N N . ASP A 1 95 ? 29.503 6.425 -12.985 1.00 58.34 95 ASP A N 1
ATOM 811 C CA . ASP A 1 95 ? 28.098 6.627 -12.620 1.00 58.34 95 ASP A CA 1
ATOM 812 C C . ASP A 1 95 ? 27.155 5.757 -13.462 1.00 58.34 95 ASP A C 1
ATOM 814 O O . ASP A 1 95 ? 26.100 5.330 -12.995 1.00 58.34 95 ASP A O 1
ATOM 818 N N . VAL A 1 96 ? 27.561 5.419 -14.689 1.00 56.44 96 VAL A N 1
ATOM 819 C CA . VAL A 1 96 ? 26.756 4.650 -15.648 1.00 56.44 96 VAL A CA 1
ATOM 820 C C . VAL A 1 96 ? 26.780 3.148 -15.335 1.00 56.44 96 VAL A C 1
ATOM 822 O O . VAL A 1 96 ? 25.780 2.451 -15.530 1.00 56.44 96 VAL A O 1
ATOM 825 N N . SER A 1 97 ? 27.884 2.635 -14.782 1.00 55.25 97 SER A N 1
ATOM 826 C CA . SER A 1 97 ? 27.993 1.235 -14.346 1.00 55.25 97 SER A CA 1
ATOM 827 C C . SER A 1 97 ? 27.026 0.912 -13.198 1.00 55.25 97 SER A C 1
ATOM 829 O O . SER A 1 97 ? 26.434 -0.170 -13.182 1.00 55.25 97 SER A O 1
ATOM 831 N N . ASN A 1 98 ? 26.773 1.873 -12.301 1.00 58.66 98 ASN A N 1
ATOM 832 C CA . ASN A 1 98 ? 25.775 1.752 -11.234 1.00 58.66 98 ASN A CA 1
ATOM 833 C C . ASN A 1 98 ? 24.338 1.651 -11.771 1.00 58.66 98 ASN A C 1
ATOM 835 O O . ASN A 1 98 ? 23.547 0.859 -11.257 1.00 58.66 98 ASN A O 1
ATOM 839 N N . VAL A 1 99 ? 24.004 2.404 -12.826 1.00 60.28 99 VAL A N 1
ATOM 840 C CA . VAL A 1 99 ? 22.694 2.329 -13.503 1.00 60.28 99 VAL A CA 1
ATOM 841 C C . VAL A 1 99 ? 22.472 0.923 -14.070 1.00 60.28 99 VAL A C 1
ATOM 843 O O . VAL A 1 99 ? 21.424 0.319 -13.853 1.00 60.28 99 VAL A O 1
ATOM 846 N N . TYR A 1 100 ? 23.478 0.365 -14.751 1.00 59.97 100 TYR A N 1
ATOM 847 C CA . TYR A 1 100 ? 23.400 -0.973 -15.341 1.00 59.97 100 TYR A CA 1
ATOM 848 C C . TYR A 1 100 ? 23.311 -2.083 -14.287 1.00 59.97 100 TYR A C 1
ATOM 850 O O . TYR A 1 100 ? 22.516 -3.014 -14.443 1.00 59.97 100 TYR A O 1
ATOM 858 N N . PHE A 1 101 ? 24.085 -1.983 -13.201 1.00 57.72 101 PHE A N 1
ATOM 859 C CA . PHE A 1 101 ? 24.006 -2.932 -12.091 1.00 57.72 101 PHE A CA 1
ATOM 860 C C . PHE A 1 101 ? 22.618 -2.903 -11.444 1.00 57.72 101 PHE A C 1
ATOM 862 O O . PHE A 1 101 ? 22.034 -3.963 -11.237 1.00 57.72 101 PHE A O 1
ATOM 869 N N . MET A 1 102 ? 22.040 -1.720 -11.208 1.00 59.34 102 MET A N 1
ATOM 870 C CA . MET A 1 102 ? 20.700 -1.575 -10.622 1.00 59.34 102 MET A CA 1
ATOM 871 C C . MET A 1 102 ? 19.587 -2.086 -11.544 1.00 59.34 102 MET A C 1
ATOM 873 O O . MET A 1 102 ? 18.699 -2.796 -11.081 1.00 59.34 102 MET A O 1
ATOM 877 N N . ILE A 1 103 ? 19.651 -1.815 -12.852 1.00 58.44 103 ILE A N 1
ATOM 878 C CA . ILE A 1 103 ? 18.673 -2.344 -13.819 1.00 58.44 103 ILE A CA 1
ATOM 879 C C . ILE A 1 103 ? 18.723 -3.882 -13.866 1.00 58.44 103 ILE A C 1
ATOM 881 O O . ILE A 1 103 ? 17.678 -4.530 -13.820 1.00 58.44 103 ILE A O 1
ATOM 885 N N . ASN A 1 104 ? 19.918 -4.484 -13.902 1.00 49.50 104 ASN A N 1
ATOM 886 C CA . ASN A 1 104 ? 20.053 -5.941 -13.999 1.00 49.50 104 ASN A CA 1
ATOM 887 C C . ASN A 1 104 ? 19.789 -6.670 -12.675 1.00 49.50 104 ASN A C 1
ATOM 889 O O . ASN A 1 104 ? 19.145 -7.712 -12.685 1.00 49.50 104 ASN A O 1
ATOM 893 N N . THR A 1 105 ? 20.215 -6.140 -11.526 1.00 51.78 105 THR A N 1
ATOM 894 C CA . THR A 1 105 ? 19.973 -6.783 -10.216 1.00 51.78 105 THR A CA 1
ATOM 895 C C . THR A 1 105 ? 18.518 -6.676 -9.759 1.00 51.78 105 THR A C 1
ATOM 897 O O . THR A 1 105 ? 17.966 -7.638 -9.215 1.00 51.78 105 THR A O 1
ATOM 900 N N . CYS A 1 106 ? 17.848 -5.555 -10.040 1.00 47.09 106 CYS A N 1
ATOM 901 C CA . CYS A 1 106 ? 16.423 -5.396 -9.749 1.00 47.09 106 CYS A CA 1
ATOM 902 C C . CYS A 1 106 ? 15.554 -6.299 -10.657 1.00 47.09 106 CYS A C 1
ATOM 904 O O . CYS A 1 106 ? 14.531 -6.808 -10.212 1.00 47.09 106 CYS A O 1
ATOM 906 N N . CYS A 1 107 ? 15.987 -6.591 -11.892 1.00 39.81 107 CYS A N 1
ATOM 907 C CA . CYS A 1 107 ? 15.359 -7.619 -12.736 1.00 39.81 107 CYS A CA 1
ATOM 908 C C . CYS A 1 107 ? 15.708 -9.058 -12.301 1.00 39.81 107 CYS A C 1
ATOM 910 O O . CYS A 1 107 ? 14.834 -9.923 -12.301 1.00 39.81 107 CYS A O 1
ATOM 912 N N . LEU A 1 108 ? 16.947 -9.327 -11.871 1.00 36.47 108 LEU A N 1
ATOM 913 C CA . LEU A 1 108 ? 17.382 -10.674 -11.473 1.00 36.47 108 LEU A CA 1
ATOM 914 C C . LEU A 1 108 ? 16.685 -11.183 -10.202 1.00 36.47 108 LEU A C 1
ATOM 916 O O . LEU A 1 108 ? 16.379 -12.371 -10.089 1.00 36.47 108 LEU A O 1
ATOM 920 N N . THR A 1 109 ? 16.364 -10.285 -9.270 1.00 40.84 109 THR A N 1
ATOM 921 C CA . THR A 1 109 ? 15.569 -10.617 -8.072 1.00 40.84 109 THR A CA 1
ATOM 922 C C . THR A 1 109 ? 14.117 -11.001 -8.388 1.00 40.84 109 THR A C 1
ATOM 924 O O . THR A 1 109 ? 13.492 -11.706 -7.593 1.00 40.84 109 THR A O 1
ATOM 927 N N . VAL A 1 110 ? 13.586 -10.623 -9.558 1.00 39.81 110 VAL A N 1
ATOM 928 C CA . VAL A 1 110 ? 12.292 -11.125 -10.053 1.00 39.81 110 VAL A CA 1
ATOM 929 C C . VAL A 1 110 ? 12.451 -12.529 -10.645 1.00 39.81 110 VAL A C 1
ATOM 931 O O . VAL A 1 110 ? 11.646 -13.404 -10.339 1.00 39.81 110 VAL A O 1
ATOM 934 N N . SER A 1 111 ? 13.525 -12.804 -11.395 1.00 32.50 111 SER A N 1
ATOM 935 C CA . SER A 1 111 ? 13.770 -14.147 -11.951 1.00 32.50 111 SER A CA 1
ATOM 936 C C . SER A 1 111 ? 14.130 -15.208 -10.901 1.00 32.50 111 SER A C 1
ATOM 938 O O . SER A 1 111 ? 13.727 -16.355 -11.057 1.00 32.50 111 SER A O 1
ATOM 940 N N . MET A 1 112 ? 14.805 -14.851 -9.79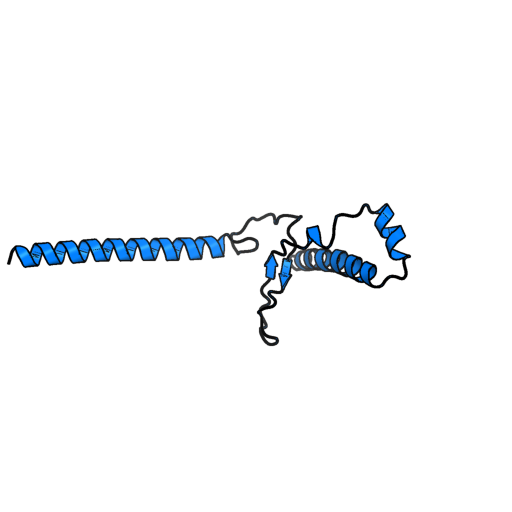9 1.00 31.34 112 MET A N 1
ATOM 941 C CA . MET A 1 112 ? 15.141 -15.821 -8.739 1.00 31.34 112 MET A CA 1
ATOM 942 C C . MET A 1 112 ? 13.941 -16.242 -7.871 1.00 31.34 112 MET A C 1
ATOM 944 O O . MET A 1 112 ? 14.037 -17.231 -7.152 1.00 31.34 112 MET A O 1
ATOM 948 N N . ASN A 1 113 ? 12.807 -15.533 -7.940 1.00 35.84 113 ASN A N 1
ATOM 949 C CA . ASN A 1 113 ? 11.570 -15.950 -7.266 1.00 35.84 113 ASN A CA 1
ATOM 950 C C . ASN A 1 113 ? 10.655 -16.808 -8.161 1.00 35.84 113 ASN A C 1
ATOM 952 O O . ASN A 1 113 ? 9.763 -17.467 -7.636 1.00 35.84 113 ASN A O 1
ATOM 956 N N . LEU A 1 114 ? 10.881 -16.848 -9.482 1.00 34.38 114 LEU A N 1
ATOM 957 C CA . LEU A 1 114 ? 10.181 -17.775 -10.383 1.00 34.38 114 LEU A CA 1
ATOM 958 C C . LEU A 1 114 ? 10.842 -19.161 -10.456 1.00 34.38 114 LEU A C 1
ATOM 960 O O . LEU A 1 114 ? 10.172 -20.122 -10.806 1.00 34.38 114 LEU A O 1
ATOM 964 N N . SER A 1 115 ? 12.116 -19.299 -10.078 1.00 31.58 115 SER A N 1
ATOM 965 C CA . SER A 1 115 ? 12.813 -20.596 -10.015 1.00 31.58 115 SER A CA 1
ATOM 966 C C . SER A 1 115 ? 12.650 -21.342 -8.681 1.00 31.58 115 SER A C 1
ATOM 968 O O . SER A 1 115 ? 13.268 -22.382 -8.495 1.00 31.58 115 SER A O 1
ATOM 970 N N . ALA A 1 116 ? 11.870 -20.807 -7.734 1.00 33.12 116 ALA A N 1
ATOM 971 C CA . ALA A 1 116 ? 11.571 -21.450 -6.446 1.00 33.12 116 ALA A CA 1
ATOM 972 C C . ALA A 1 116 ? 10.138 -22.019 -6.371 1.00 33.12 116 ALA A C 1
ATOM 974 O O . ALA A 1 116 ? 9.718 -22.503 -5.322 1.00 33.12 116 ALA A O 1
ATOM 975 N N . VAL A 1 117 ? 9.396 -21.971 -7.484 1.00 38.09 117 VAL A N 1
ATOM 976 C CA . VAL A 1 117 ? 8.127 -22.683 -7.681 1.00 38.09 117 VAL A CA 1
ATOM 977 C C . VAL A 1 117 ? 8.256 -23.513 -8.961 1.00 38.09 117 VAL A C 1
ATOM 979 O O . VAL A 1 117 ? 7.706 -23.175 -10.006 1.00 38.09 117 VAL A O 1
ATOM 982 N N . SER A 1 118 ? 9.052 -24.576 -8.878 1.00 32.22 118 SER A N 1
ATOM 983 C CA . SER A 1 118 ? 9.022 -25.733 -9.779 1.00 32.22 118 SER A CA 1
ATOM 984 C C . SER A 1 118 ? 9.471 -26.961 -9.008 1.00 32.22 118 SER A C 1
ATOM 986 O O . SER A 1 118 ? 10.594 -26.880 -8.457 1.00 32.22 118 SER A O 1
#

Organism: NCBI:txid6186